Protein AF-A0A821MPW0-F1 (afdb_monomer_lite)

InterPro domains:
  IPR035892 C2 domain superfamily [G3DSA:2.60.40.150] (1-72)

Secondary structure (DSSP, 8-state):
-BSSTTT-TTTTS-EEPP-TT--SS----GGGEEES-SS---S--S-GGG-EEEEEEE-TT--EEEEEEEE-

Radius of gyration: 13.55 Å; chains: 1; bounding box: 28×19×35 Å

Foldseek 3Di:
DDFPPVQHPCPPQWDFAADPPDPPDDDDDQVGTPGHGPPDDPPDDPDQQRDKDKDWDAHNVRHGDDMDIDRD

Organism: NCBI:txid392030

pLDDT: mean 79.01, std 10.06, range [53.41, 94.25]

Sequence (72 aa):
MYGLYADASKRNEYRLRAKRWNGFQAAYDDTEVEVGEFSIRFSKVILPEMAALRFAVSEEDGTFIGQSFIPV

Structure (mmCIF, N/CA/C/O backbone):
data_AF-A0A821MPW0-F1
#
_entry.id   AF-A0A821MPW0-F1
#
loop_
_atom_site.group_PDB
_atom_site.id
_atom_site.type_symbol
_atom_site.label_atom_id
_atom_site.label_alt_id
_atom_site.label_comp_id
_atom_site.label_asym_id
_atom_site.label_entity_id
_atom_site.label_seq_id
_atom_site.pdbx_PDB_ins_code
_atom_site.Cartn_x
_atom_site.Cartn_y
_atom_site.Cartn_z
_atom_site.occupancy
_atom_site.B_iso_or_equiv
_atom_site.auth_seq_id
_atom_site.auth_comp_id
_atom_site.auth_asym_id
_atom_site.auth_atom_id
_atom_site.pdbx_PDB_model_num
ATOM 1 N N . MET A 1 1 ? -1.564 -1.686 7.686 1.00 70.75 1 MET A N 1
ATOM 2 C CA . MET A 1 1 ? -2.265 -0.824 8.659 1.00 70.75 1 MET A CA 1
ATOM 3 C C . MET A 1 1 ? -1.446 -0.788 9.937 1.00 70.75 1 MET A C 1
ATOM 5 O O . MET A 1 1 ? -0.847 -1.803 10.277 1.00 70.75 1 MET A O 1
ATOM 9 N N . TYR A 1 2 ? -1.355 0.374 10.577 1.00 74.06 2 TYR A N 1
ATOM 10 C CA . TYR A 1 2 ? -0.866 0.518 11.950 1.00 74.06 2 TYR A CA 1
ATOM 11 C C . TYR A 1 2 ? -2.062 0.799 12.852 1.00 74.06 2 TYR A C 1
ATOM 13 O O . TYR A 1 2 ? -3.043 1.367 12.386 1.00 74.06 2 TYR A O 1
ATOM 21 N N . GLY A 1 3 ? -1.979 0.390 14.110 1.00 72.50 3 GLY A N 1
ATOM 22 C CA . GLY A 1 3 ? -3.054 0.495 15.088 1.00 72.50 3 GLY A CA 1
ATOM 23 C C . GLY A 1 3 ? -2.696 -0.321 16.324 1.00 72.50 3 GLY A C 1
ATOM 24 O O . GLY A 1 3 ? -1.514 -0.523 16.616 1.00 72.50 3 GLY A O 1
ATOM 25 N N . LEU A 1 4 ? -3.700 -0.834 17.030 1.00 69.75 4 LEU A N 1
ATOM 26 C CA . LEU A 1 4 ? -3.484 -1.775 18.131 1.00 69.75 4 LEU A CA 1
ATOM 27 C C . LEU A 1 4 ? -2.808 -3.069 17.641 1.00 69.75 4 LEU A C 1
ATOM 29 O O . LEU A 1 4 ? -2.889 -3.418 16.465 1.00 69.75 4 LEU A O 1
ATOM 33 N N . TYR A 1 5 ? -2.179 -3.828 18.547 1.00 60.81 5 TYR A N 1
ATOM 34 C CA . TYR A 1 5 ? -1.499 -5.095 18.217 1.00 60.81 5 TYR A CA 1
ATOM 35 C C . TYR A 1 5 ? -2.391 -6.098 17.461 1.00 60.81 5 TYR A C 1
ATOM 37 O O . TYR A 1 5 ? -1.889 -6.858 16.637 1.00 60.81 5 TYR A O 1
ATOM 45 N N . ALA A 1 6 ? -3.707 -6.069 17.698 1.00 58.12 6 ALA A N 1
ATOM 46 C CA . ALA A 1 6 ? -4.682 -6.881 16.970 1.00 58.12 6 ALA A CA 1
ATOM 47 C C . ALA A 1 6 ? -4.884 -6.434 15.503 1.00 58.12 6 ALA A C 1
ATOM 49 O O . ALA A 1 6 ? -5.168 -7.273 14.652 1.00 58.12 6 ALA A O 1
ATOM 50 N N . ASP A 1 7 ? -4.682 -5.146 15.204 1.00 56.38 7 ASP A N 1
ATOM 51 C CA . ASP A 1 7 ? -4.850 -4.533 13.876 1.00 56.38 7 ASP A CA 1
ATOM 52 C C . ASP A 1 7 ? -3.514 -4.449 13.087 1.00 56.38 7 ASP A C 1
ATOM 54 O O . ASP A 1 7 ? -3.498 -4.210 11.878 1.00 56.38 7 ASP A O 1
ATOM 58 N N . ALA A 1 8 ? -2.368 -4.658 13.752 1.00 57.16 8 ALA A N 1
ATOM 59 C CA . ALA A 1 8 ? -1.021 -4.502 13.185 1.00 57.16 8 ALA A CA 1
ATOM 60 C C . ALA A 1 8 ? -0.502 -5.719 12.382 1.00 57.16 8 ALA A C 1
ATOM 62 O O . ALA A 1 8 ? 0.571 -5.654 11.776 1.00 57.16 8 ALA A O 1
ATOM 63 N N . SER A 1 9 ? -1.239 -6.833 12.362 1.00 53.41 9 SER A N 1
ATOM 64 C CA . SER A 1 9 ? -0.746 -8.159 11.947 1.00 53.41 9 SER A CA 1
ATOM 65 C C . SER A 1 9 ? -0.500 -8.352 10.443 1.00 53.41 9 SER A C 1
ATOM 67 O O . SER A 1 9 ? 0.088 -9.355 10.060 1.00 53.41 9 SER A O 1
ATOM 69 N N . LYS A 1 10 ? -0.847 -7.387 9.581 1.00 57.72 10 LYS A N 1
ATOM 70 C CA . LYS A 1 10 ? -0.872 -7.588 8.116 1.00 57.72 10 LYS A CA 1
ATOM 71 C C . LYS A 1 10 ? 0.109 -6.729 7.314 1.00 57.72 10 LYS A C 1
ATOM 73 O O . LYS A 1 10 ? -0.149 -6.378 6.165 1.00 57.72 10 LYS A O 1
ATOM 78 N N . ARG A 1 11 ? 1.229 -6.312 7.914 1.00 60.16 11 ARG A N 1
ATOM 79 C CA . ARG A 1 11 ? 2.138 -5.305 7.317 1.00 60.16 11 ARG A CA 1
ATOM 80 C C . ARG A 1 11 ? 2.785 -5.747 5.995 1.00 60.16 11 ARG A C 1
ATOM 82 O O . ARG A 1 11 ? 3.038 -4.888 5.158 1.00 60.16 11 ARG A O 1
ATOM 89 N N . ASN A 1 12 ? 3.003 -7.051 5.817 1.00 62.09 12 ASN A N 1
ATOM 90 C CA . ASN A 1 12 ? 3.611 -7.648 4.620 1.00 62.09 12 ASN A CA 1
ATOM 91 C C . ASN A 1 12 ? 2.632 -8.535 3.825 1.00 62.09 12 ASN A C 1
ATOM 93 O O . ASN A 1 12 ? 3.057 -9.229 2.909 1.00 62.09 12 ASN A O 1
ATOM 97 N N . GLU A 1 13 ? 1.345 -8.558 4.183 1.00 69.06 13 GLU A N 1
ATOM 98 C CA . GLU A 1 13 ? 0.367 -9.465 3.554 1.00 69.06 13 GLU A CA 1
ATOM 99 C C . GLU A 1 13 ? -0.156 -8.962 2.207 1.00 69.06 13 GLU A C 1
ATOM 101 O O . GLU A 1 13 ? -0.760 -9.733 1.470 1.00 69.06 13 GLU A O 1
ATOM 106 N N . TYR A 1 14 ? 0.062 -7.686 1.884 1.00 72.88 14 TYR A N 1
ATOM 107 C CA . TYR A 1 14 ? -0.478 -7.066 0.680 1.00 72.88 14 TYR A CA 1
ATOM 108 C C . TYR A 1 14 ? 0.638 -6.377 -0.093 1.00 72.88 14 TYR A C 1
ATOM 110 O O . TYR A 1 14 ? 1.214 -5.392 0.378 1.00 72.88 14 TYR A O 1
ATOM 118 N N . ARG A 1 15 ? 0.954 -6.911 -1.273 1.00 81.94 15 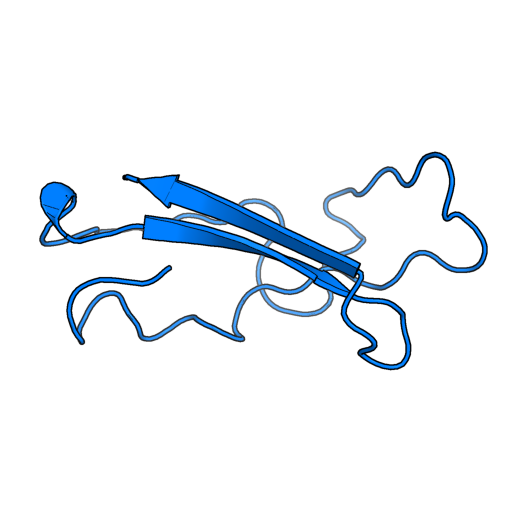ARG A N 1
ATOM 119 C CA . ARG A 1 15 ? 1.986 -6.385 -2.167 1.00 81.94 15 ARG A CA 1
ATOM 120 C C . ARG A 1 15 ? 1.573 -6.597 -3.618 1.00 81.94 15 ARG A C 1
ATOM 122 O O . ARG A 1 15 ? 1.153 -7.689 -3.993 1.00 81.94 15 ARG A O 1
ATOM 129 N N . LEU A 1 16 ? 1.710 -5.550 -4.424 1.00 84.19 16 LEU A N 1
ATOM 130 C CA . LEU A 1 16 ? 1.540 -5.613 -5.875 1.00 84.19 16 LEU A CA 1
ATOM 131 C C . LEU A 1 16 ? 2.889 -5.908 -6.539 1.00 84.19 16 LEU A C 1
ATOM 133 O O . LEU A 1 16 ? 3.937 -5.524 -6.018 1.00 84.19 16 LEU A O 1
ATOM 137 N N . ARG A 1 17 ? 2.853 -6.574 -7.692 1.00 82.75 17 ARG A N 1
ATOM 138 C CA . ARG A 1 17 ? 4.033 -6.872 -8.508 1.00 82.75 17 ARG A CA 1
ATOM 139 C C . ARG A 1 17 ? 4.628 -5.582 -9.054 1.00 82.75 17 ARG A C 1
ATOM 141 O O . ARG A 1 17 ? 3.900 -4.674 -9.439 1.00 82.75 17 ARG A O 1
ATOM 148 N N . ALA A 1 18 ? 5.951 -5.522 -9.156 1.00 82.62 18 ALA A N 1
ATOM 149 C CA . ALA A 1 18 ? 6.626 -4.374 -9.746 1.00 82.62 18 ALA A CA 1
ATOM 150 C C . ALA A 1 18 ? 6.311 -4.242 -11.249 1.00 82.62 18 ALA A C 1
ATOM 152 O O . ALA A 1 18 ? 6.418 -5.207 -12.012 1.00 82.62 18 ALA A O 1
ATOM 153 N N . LYS A 1 19 ? 5.977 -3.025 -11.696 1.00 82.88 19 LYS A N 1
ATOM 154 C CA . LYS A 1 19 ? 5.868 -2.702 -13.122 1.00 82.88 19 LYS A CA 1
ATOM 155 C C . LYS A 1 19 ? 7.237 -2.412 -13.706 1.00 82.88 19 LYS A C 1
ATOM 157 O O . LYS A 1 19 ? 7.874 -1.401 -13.418 1.00 82.88 19 LYS A O 1
ATOM 162 N N . ARG A 1 20 ? 7.656 -3.298 -14.596 1.00 80.31 20 ARG A N 1
ATOM 163 C CA . ARG A 1 20 ? 8.911 -3.189 -15.327 1.00 80.31 20 ARG A CA 1
ATOM 164 C C . ARG A 1 20 ? 8.875 -2.015 -16.310 1.00 80.31 20 ARG A C 1
ATOM 166 O O . ARG A 1 20 ? 7.973 -1.927 -17.134 1.00 80.31 20 ARG A O 1
ATOM 173 N N . TRP A 1 21 ? 9.891 -1.150 -16.226 1.00 79.38 21 TRP A N 1
ATOM 174 C CA . TRP A 1 21 ? 10.199 -0.093 -17.204 1.00 79.38 21 TRP A CA 1
ATOM 175 C C . TRP A 1 21 ? 9.085 0.955 -17.401 1.00 79.38 21 TRP A C 1
ATOM 177 O O . TRP A 1 21 ? 9.057 1.646 -18.416 1.00 79.38 21 TRP A O 1
ATOM 187 N N . ASN A 1 22 ? 8.183 1.112 -16.424 1.00 81.94 22 ASN A N 1
ATOM 188 C CA . ASN A 1 22 ? 7.115 2.113 -16.454 1.00 81.94 22 ASN A CA 1
ATOM 189 C C . ASN A 1 22 ? 7.043 2.897 -15.132 1.00 81.94 22 ASN A C 1
ATOM 191 O O . ASN A 1 22 ? 6.229 2.596 -14.263 1.00 81.94 22 ASN A O 1
ATOM 195 N N . GLY A 1 23 ? 7.911 3.904 -14.992 1.00 79.19 23 GLY A N 1
ATOM 196 C CA . GLY A 1 23 ? 7.953 4.798 -13.825 1.00 79.19 23 GLY A CA 1
ATOM 197 C C . GLY A 1 23 ? 7.148 6.095 -13.971 1.00 79.19 23 GLY A C 1
ATOM 198 O O . GLY A 1 23 ? 7.005 6.827 -12.999 1.00 79.19 23 GLY A O 1
ATOM 199 N N . PHE A 1 24 ? 6.630 6.402 -15.167 1.00 84.44 24 PHE A N 1
ATOM 200 C CA . PHE A 1 24 ? 5.907 7.654 -15.427 1.00 84.44 24 PHE A CA 1
ATOM 201 C C . PHE A 1 24 ? 4.408 7.527 -15.137 1.00 84.44 24 PHE A C 1
ATOM 203 O O . PHE A 1 24 ? 3.823 8.400 -14.500 1.00 84.44 24 PHE A O 1
ATOM 210 N N . GLN A 1 25 ? 3.786 6.427 -15.577 1.00 84.38 25 GLN A N 1
ATOM 211 C CA . GLN A 1 25 ? 2.365 6.164 -15.352 1.00 84.38 25 GLN A CA 1
ATOM 212 C C . GLN A 1 25 ? 2.100 4.655 -15.284 1.00 84.38 25 GLN A C 1
ATOM 214 O O . GLN A 1 25 ? 1.667 4.020 -16.249 1.00 84.38 25 GLN A O 1
ATOM 219 N N . ALA A 1 26 ? 2.368 4.071 -14.119 1.00 84.00 26 ALA A N 1
ATOM 220 C CA . ALA A 1 26 ? 2.035 2.682 -13.829 1.00 84.00 26 ALA A CA 1
ATOM 221 C C . ALA A 1 26 ? 0.546 2.548 -13.464 1.00 84.00 26 ALA A C 1
ATOM 223 O O . ALA A 1 26 ? 0.068 3.211 -12.544 1.00 84.00 26 ALA A O 1
ATOM 224 N N . ALA A 1 27 ? -0.174 1.671 -14.166 1.00 84.00 27 ALA A N 1
ATOM 225 C CA . ALA A 1 27 ? -1.537 1.265 -13.825 1.00 84.00 27 ALA A CA 1
ATOM 226 C C . ALA A 1 27 ? -1.522 -0.191 -13.347 1.00 84.00 27 ALA A C 1
ATOM 228 O O . ALA A 1 27 ? -0.928 -1.029 -14.025 1.00 84.00 27 ALA A O 1
ATOM 229 N N . TYR A 1 28 ? -2.154 -0.460 -12.205 1.00 85.25 28 TYR A N 1
ATOM 230 C CA . TYR A 1 28 ? -2.204 -1.779 -11.572 1.00 85.25 28 TYR A CA 1
ATOM 231 C C . TYR A 1 28 ? -3.628 -2.339 -11.594 1.00 85.25 28 TYR A C 1
ATOM 233 O O . TYR A 1 28 ? -4.577 -1.572 -11.416 1.00 85.25 28 TYR A O 1
ATOM 241 N N . ASP A 1 29 ? -3.767 -3.654 -11.774 1.00 83.81 29 ASP A N 1
ATOM 242 C CA . ASP A 1 29 ? -5.052 -4.366 -11.738 1.00 83.81 29 ASP A CA 1
ATOM 243 C C . ASP A 1 29 ? -5.011 -5.660 -10.897 1.00 83.81 29 ASP A C 1
ATOM 245 O O . ASP A 1 29 ? -3.976 -6.030 -10.330 1.00 83.81 29 ASP A O 1
ATOM 249 N N . ASP A 1 30 ? -6.156 -6.349 -10.819 1.00 74.94 30 ASP A N 1
ATOM 250 C CA . ASP A 1 30 ? -6.351 -7.575 -10.034 1.00 74.94 30 ASP A CA 1
ATOM 251 C C . ASP A 1 30 ? -5.375 -8.712 -10.393 1.00 74.94 30 ASP A C 1
ATOM 253 O O . ASP A 1 30 ? -5.091 -9.573 -9.558 1.00 74.94 30 ASP A O 1
ATOM 257 N N . THR A 1 31 ? -4.837 -8.739 -11.616 1.00 77.94 31 THR A N 1
ATOM 258 C CA . THR A 1 31 ? -3.894 -9.777 -12.070 1.00 77.94 31 THR A CA 1
ATOM 259 C C . THR A 1 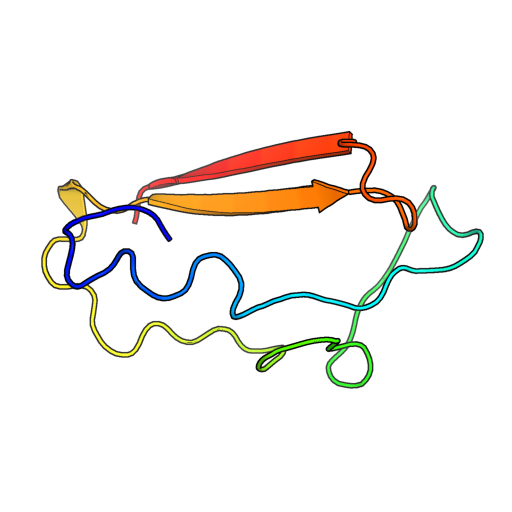31 ? -2.466 -9.549 -11.572 1.00 77.94 31 THR A C 1
ATOM 261 O O . THR A 1 31 ? -1.608 -10.431 -11.684 1.00 77.94 31 THR A O 1
ATOM 264 N N . GLU A 1 32 ? -2.201 -8.384 -10.978 1.00 75.50 32 GLU A N 1
ATOM 265 C CA . GLU A 1 32 ? -0.857 -7.909 -10.646 1.00 75.50 32 GLU A CA 1
ATOM 266 C C . GLU A 1 32 ? -0.556 -7.940 -9.153 1.00 75.50 32 GLU A C 1
ATOM 268 O O . GLU A 1 32 ? 0.357 -7.274 -8.669 1.00 75.50 32 GLU A O 1
ATOM 273 N N . VAL A 1 33 ? -1.294 -8.756 -8.412 1.00 74.56 33 VAL A N 1
ATOM 274 C CA . VAL A 1 33 ? -1.047 -8.997 -6.996 1.00 74.56 33 VAL A CA 1
ATOM 275 C C . VAL A 1 33 ? 0.106 -9.993 -6.838 1.00 74.56 33 VAL A C 1
ATOM 277 O O . VAL A 1 33 ? 0.137 -11.062 -7.454 1.00 74.56 33 VAL A O 1
ATOM 280 N N . GLU A 1 34 ? 1.106 -9.622 -6.043 1.00 67.94 34 GLU A N 1
ATOM 281 C CA . GLU A 1 34 ? 2.228 -10.493 -5.673 1.00 67.94 34 GLU A CA 1
ATOM 282 C C . GLU A 1 34 ? 1.882 -11.297 -4.415 1.00 67.94 34 GLU A C 1
ATOM 284 O O . GLU A 1 34 ? 2.118 -12.501 -4.358 1.00 67.94 34 GLU A O 1
ATOM 289 N N . VAL A 1 35 ? 1.281 -10.631 -3.425 1.00 66.38 35 VAL A N 1
ATOM 290 C CA . VAL A 1 35 ? 0.856 -11.215 -2.149 1.00 66.38 35 VAL A CA 1
ATOM 291 C C . VAL A 1 35 ? -0.473 -10.576 -1.740 1.00 66.38 35 VAL A C 1
ATOM 293 O O . VAL A 1 35 ? -0.595 -9.350 -1.769 1.00 66.38 35 VAL A O 1
ATOM 296 N N . GLY A 1 36 ? -1.454 -11.396 -1.353 1.00 69.44 36 GLY A N 1
ATOM 297 C CA . GLY A 1 36 ? -2.764 -10.947 -0.868 1.00 69.44 36 GLY A CA 1
ATOM 298 C C . GLY A 1 36 ? -3.843 -10.868 -1.953 1.00 69.44 36 GLY A C 1
ATOM 299 O O . GLY A 1 36 ? -3.859 -11.671 -2.882 1.00 69.44 36 GLY A O 1
ATOM 300 N N . GLU A 1 37 ? -4.753 -9.901 -1.815 1.00 67.69 37 GLU A N 1
ATOM 301 C CA . GLU A 1 37 ? -5.827 -9.581 -2.768 1.00 67.69 37 GLU A CA 1
ATOM 302 C C . GLU A 1 37 ? -5.700 -8.113 -3.206 1.00 67.69 37 GLU A C 1
ATOM 304 O O . GLU A 1 37 ? -5.235 -7.276 -2.428 1.00 67.69 37 GLU A O 1
ATOM 309 N N . PHE A 1 38 ? -6.125 -7.782 -4.430 1.00 69.50 38 PHE A N 1
ATOM 310 C CA . PHE A 1 38 ? -6.101 -6.401 -4.937 1.00 69.50 38 PHE A CA 1
ATOM 311 C C . PHE A 1 38 ? -7.093 -5.509 -4.181 1.00 69.50 38 PHE A C 1
ATOM 313 O O . PHE A 1 38 ? -6.784 -4.383 -3.792 1.00 69.50 38 PHE A O 1
ATOM 320 N N . SER A 1 39 ? -8.276 -6.056 -3.887 1.00 74.44 39 SER A N 1
ATOM 321 C CA . SER A 1 39 ? -9.223 -5.473 -2.942 1.00 74.44 39 SER A CA 1
ATOM 322 C C . SER A 1 39 ? -8.768 -5.761 -1.511 1.00 74.44 39 SER A C 1
ATOM 324 O O . SER A 1 39 ? -9.038 -6.819 -0.947 1.00 74.44 39 SER A O 1
ATOM 326 N N . ILE A 1 40 ? -8.064 -4.814 -0.895 1.00 75.00 40 ILE A N 1
ATOM 327 C CA . ILE A 1 40 ? -7.624 -4.964 0.494 1.00 75.00 40 ILE A CA 1
ATOM 328 C C . ILE A 1 40 ? -8.792 -4.632 1.427 1.00 75.00 40 ILE A C 1
ATOM 330 O O . ILE A 1 40 ? -9.140 -3.464 1.616 1.00 75.00 40 ILE A O 1
ATOM 334 N N . ARG A 1 41 ? -9.385 -5.658 2.051 1.00 74.94 41 ARG A N 1
ATOM 335 C CA . ARG A 1 41 ? -10.461 -5.488 3.036 1.00 74.94 41 ARG A CA 1
ATOM 336 C C . ARG A 1 41 ? -9.973 -5.729 4.463 1.00 74.94 41 ARG A C 1
ATOM 338 O O . ARG A 1 41 ? -9.612 -6.843 4.836 1.00 74.94 41 ARG A O 1
ATOM 345 N N . PHE A 1 42 ? -10.058 -4.697 5.299 1.00 77.44 42 PHE A N 1
ATOM 346 C CA . PHE A 1 42 ? -9.899 -4.823 6.749 1.00 77.44 42 PHE A CA 1
ATOM 347 C C . PHE A 1 42 ? -11.262 -5.183 7.355 1.00 77.44 42 PHE A C 1
ATOM 349 O O . PHE A 1 42 ? -12.131 -4.326 7.490 1.00 77.44 42 PHE A O 1
ATOM 356 N N . SER A 1 43 ? -11.486 -6.469 7.650 1.00 74.00 43 SER A N 1
ATOM 357 C CA . SER A 1 43 ? -12.797 -6.990 8.084 1.00 74.00 43 SER A CA 1
ATOM 358 C C . SER A 1 43 ? -13.280 -6.410 9.416 1.00 74.00 43 SER A C 1
ATOM 360 O O . SER A 1 43 ? -14.484 -6.292 9.635 1.00 74.00 43 SER A O 1
ATOM 362 N N . LYS A 1 44 ? -12.348 -6.042 10.297 1.00 79.75 44 LYS A N 1
ATOM 363 C CA . LYS A 1 44 ? -12.615 -5.390 11.575 1.00 79.75 44 LYS A CA 1
ATOM 364 C C . LYS A 1 44 ? -11.432 -4.497 11.934 1.00 79.75 44 LYS A C 1
ATOM 366 O O . LYS A 1 44 ? -10.301 -4.966 11.919 1.00 79.75 44 LYS A O 1
ATOM 371 N N . VAL A 1 45 ? -11.717 -3.244 12.274 1.00 80.69 45 VAL A N 1
ATOM 372 C CA . VAL A 1 45 ? -10.764 -2.307 12.882 1.00 80.69 45 VAL A CA 1
ATOM 373 C C . VAL A 1 45 ? -11.306 -2.006 14.269 1.00 80.69 45 VAL A C 1
ATOM 375 O O . VAL A 1 45 ? -12.419 -1.496 14.391 1.00 80.69 45 VAL A O 1
ATOM 378 N N . ILE A 1 46 ? -10.585 -2.418 15.314 1.00 83.19 46 ILE A N 1
ATOM 379 C CA . ILE A 1 46 ? -11.115 -2.369 16.686 1.00 83.19 46 ILE A CA 1
ATOM 380 C C . ILE A 1 46 ? -11.132 -0.935 17.213 1.00 83.19 46 ILE A C 1
ATOM 382 O O . ILE A 1 46 ? -12.093 -0.545 17.873 1.00 83.19 46 ILE A O 1
ATOM 386 N N . LEU A 1 47 ? -10.089 -0.158 16.911 1.00 83.50 47 LEU A N 1
ATOM 387 C CA . LEU A 1 47 ? -9.973 1.232 17.345 1.00 83.50 47 LEU A CA 1
ATOM 388 C C . LEU A 1 47 ? -9.524 2.134 16.182 1.00 83.50 47 LEU A C 1
ATOM 390 O O . LEU A 1 47 ? -8.324 2.360 16.014 1.00 83.50 47 LEU A O 1
ATOM 394 N N . PRO A 1 48 ? -10.477 2.645 15.379 1.00 83.62 48 PRO A N 1
ATOM 395 C CA . PRO A 1 48 ? -10.191 3.465 14.199 1.00 83.62 48 PRO A CA 1
ATOM 396 C C . PRO A 1 48 ? -9.390 4.731 14.514 1.00 83.62 48 PRO A C 1
ATOM 398 O O . PRO A 1 48 ? -8.439 5.037 13.810 1.00 83.62 48 PRO A O 1
ATOM 401 N N . GLU A 1 49 ? -9.681 5.390 15.641 1.00 85.50 49 GLU A N 1
ATOM 402 C CA . GLU A 1 49 ? -9.023 6.641 16.057 1.00 85.50 49 GLU A CA 1
ATOM 403 C C . GLU A 1 49 ? -7.508 6.500 16.274 1.00 85.50 49 GLU A C 1
ATOM 405 O O . GLU A 1 49 ? -6.763 7.474 16.181 1.00 85.50 49 GLU A O 1
ATOM 410 N N . MET A 1 50 ? -7.040 5.284 16.567 1.00 84.25 50 MET A N 1
ATOM 411 C CA . MET A 1 50 ? -5.617 4.969 16.709 1.00 84.25 5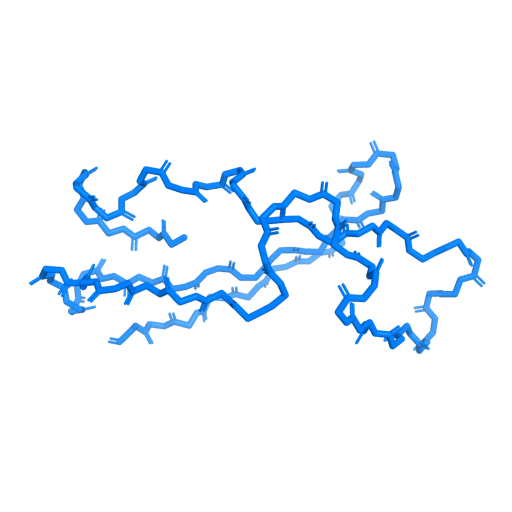0 MET A CA 1
ATOM 412 C C . MET A 1 50 ? -5.034 4.287 15.467 1.00 84.25 50 MET A C 1
ATOM 414 O O . MET A 1 50 ? -3.842 3.969 15.447 1.00 84.25 50 MET A O 1
ATOM 418 N N . ALA A 1 51 ? -5.855 4.021 14.452 1.00 84.00 51 ALA A N 1
ATOM 419 C CA . ALA A 1 51 ? -5.462 3.284 13.270 1.00 84.00 51 ALA A CA 1
ATOM 420 C C . ALA A 1 51 ? -5.092 4.219 12.109 1.00 84.00 51 ALA A C 1
ATOM 422 O O . ALA A 1 51 ? -5.681 5.273 11.885 1.00 84.00 51 ALA A O 1
ATOM 423 N N . ALA A 1 52 ? -4.097 3.797 11.333 1.00 85.62 52 ALA A N 1
ATOM 424 C CA . ALA A 1 52 ? -3.673 4.477 10.120 1.00 85.62 52 ALA A CA 1
ATOM 425 C C . ALA A 1 52 ? -3.364 3.468 9.011 1.00 85.62 52 ALA A C 1
ATOM 427 O O . ALA A 1 52 ? -2.633 2.481 9.188 1.00 85.62 52 ALA A O 1
ATOM 428 N N . LEU A 1 53 ? -3.885 3.738 7.821 1.00 86.88 53 LEU A N 1
ATOM 429 C CA . LEU A 1 53 ? -3.470 3.084 6.592 1.00 86.88 53 LEU A CA 1
ATOM 430 C C . LEU A 1 53 ? -2.139 3.675 6.135 1.00 86.88 53 LEU A C 1
ATOM 432 O O . LEU A 1 53 ? -1.901 4.873 6.251 1.00 86.88 53 LEU A O 1
ATOM 436 N N . ARG A 1 54 ? -1.263 2.821 5.604 1.00 87.25 54 ARG A N 1
ATOM 437 C CA . ARG A 1 54 ? -0.007 3.237 4.977 1.00 87.25 54 ARG A CA 1
ATOM 438 C C . ARG A 1 54 ? 0.064 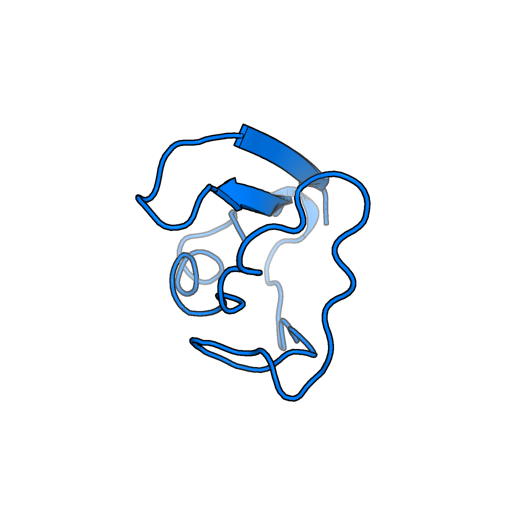2.631 3.595 1.00 87.25 54 ARG A C 1
ATOM 440 O O . ARG A 1 54 ? 0.052 1.408 3.473 1.00 87.25 54 ARG A O 1
ATOM 447 N N . PHE A 1 55 ? 0.232 3.493 2.608 1.00 88.31 55 PHE A N 1
ATOM 448 C CA . PHE A 1 55 ? 0.642 3.125 1.264 1.00 88.31 55 PHE A CA 1
ATOM 449 C C . PHE A 1 55 ? 2.135 3.406 1.150 1.00 88.31 55 PHE A C 1
ATOM 451 O O . PHE A 1 55 ? 2.585 4.491 1.513 1.00 88.31 55 PHE A O 1
ATOM 458 N N . ALA A 1 56 ? 2.912 2.428 0.702 1.00 90.19 56 ALA A N 1
ATOM 459 C CA . ALA A 1 56 ? 4.339 2.586 0.458 1.00 90.19 56 ALA A CA 1
ATOM 460 C C . ALA A 1 56 ? 4.650 2.068 -0.944 1.00 90.19 56 ALA A C 1
ATOM 462 O O . ALA A 1 56 ? 4.130 1.027 -1.340 1.00 90.19 56 ALA A O 1
ATOM 463 N N . VAL A 1 57 ? 5.478 2.810 -1.672 1.00 90.50 57 VAL A N 1
ATOM 464 C CA . VAL A 1 57 ? 5.907 2.478 -3.028 1.00 90.50 57 VAL A CA 1
ATOM 465 C C . VAL A 1 57 ? 7.416 2.279 -3.010 1.00 90.50 57 VAL A C 1
ATOM 467 O O . VAL A 1 57 ? 8.161 3.102 -2.466 1.00 90.50 57 VAL A O 1
ATOM 470 N N . SER A 1 58 ? 7.843 1.175 -3.607 1.00 90.75 58 SER A N 1
ATOM 471 C CA . SER A 1 58 ? 9.238 0.777 -3.735 1.00 90.75 58 SER A CA 1
ATOM 472 C C . SER A 1 58 ? 9.526 0.359 -5.173 1.00 90.75 58 SER A C 1
ATOM 474 O O . SER A 1 58 ? 8.619 -0.076 -5.884 1.00 90.75 58 SER A O 1
ATOM 476 N N . GLU A 1 59 ? 10.783 0.476 -5.581 1.00 89.31 59 GLU A N 1
ATOM 477 C CA . GLU A 1 59 ? 11.299 -0.105 -6.820 1.00 89.31 59 GLU A CA 1
ATOM 478 C C . GLU A 1 59 ? 11.407 -1.642 -6.723 1.00 89.31 59 GLU A C 1
ATOM 480 O O . GLU A 1 59 ? 11.209 -2.237 -5.657 1.00 89.31 59 GLU A O 1
ATOM 485 N N . GLU A 1 60 ? 11.698 -2.306 -7.850 1.00 86.06 60 GLU A N 1
ATOM 486 C CA . GLU A 1 60 ? 11.797 -3.777 -7.949 1.00 86.06 60 GLU A CA 1
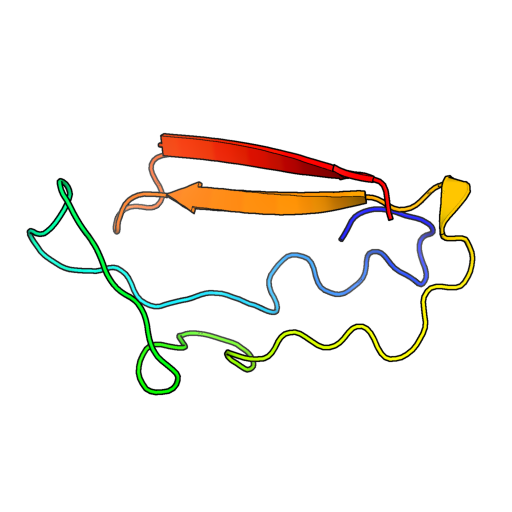ATOM 487 C C . GLU A 1 60 ? 12.892 -4.353 -7.029 1.00 86.06 60 GLU A C 1
ATOM 489 O O . GLU A 1 60 ? 12.735 -5.447 -6.492 1.00 86.06 60 GLU A O 1
ATOM 494 N N . ASP A 1 61 ? 13.959 -3.591 -6.781 1.00 88.69 61 ASP A N 1
ATOM 495 C CA . ASP A 1 61 ? 15.064 -3.927 -5.873 1.00 88.69 61 ASP A CA 1
ATOM 496 C C . ASP A 1 61 ? 14.748 -3.665 -4.384 1.00 88.69 61 ASP A C 1
ATOM 498 O O . ASP A 1 61 ? 15.544 -3.993 -3.503 1.00 88.69 61 ASP A O 1
ATOM 502 N N . GLY A 1 62 ? 13.574 -3.097 -4.085 1.00 85.50 62 GLY A N 1
ATOM 503 C CA . GLY A 1 62 ? 13.163 -2.698 -2.742 1.00 85.50 62 GLY A CA 1
ATOM 504 C C . GLY A 1 62 ? 13.564 -1.273 -2.350 1.00 85.50 62 GLY A C 1
ATOM 505 O O . GLY A 1 62 ? 13.227 -0.854 -1.237 1.00 85.50 62 GLY A O 1
ATOM 506 N N . THR A 1 63 ? 14.215 -0.510 -3.235 1.00 91.88 63 THR A N 1
ATOM 507 C CA . THR A 1 63 ? 14.547 0.900 -3.002 1.00 91.88 63 THR A CA 1
ATOM 508 C C . THR A 1 63 ? 13.275 1.706 -2.752 1.00 91.88 63 THR A C 1
ATOM 510 O O . THR A 1 63 ? 12.265 1.568 -3.439 1.00 91.88 63 THR A O 1
ATOM 513 N N . PHE A 1 64 ? 13.283 2.524 -1.703 1.00 91.31 64 PHE A N 1
ATOM 514 C CA . PHE A 1 64 ? 12.114 3.288 -1.284 1.00 91.31 64 PHE A CA 1
ATOM 515 C C . PHE A 1 64 ? 11.895 4.513 -2.179 1.00 91.31 64 PHE A C 1
ATOM 517 O O . PHE A 1 64 ? 12.786 5.350 -2.292 1.00 91.31 64 PHE A O 1
ATOM 524 N N . ILE A 1 65 ? 10.690 4.651 -2.744 1.00 91.81 65 ILE A N 1
ATOM 525 C CA . ILE A 1 65 ? 10.296 5.822 -3.544 1.00 91.81 65 ILE A CA 1
ATOM 526 C C . ILE A 1 65 ? 9.535 6.822 -2.671 1.00 91.81 65 ILE A C 1
ATOM 528 O O . ILE A 1 65 ? 9.839 8.013 -2.647 1.00 91.81 65 ILE A O 1
ATOM 532 N N . GLY A 1 66 ? 8.524 6.344 -1.943 1.00 92.69 66 GLY A N 1
ATOM 533 C CA . GLY A 1 66 ? 7.644 7.219 -1.179 1.00 92.69 66 GLY A CA 1
ATOM 534 C C . GLY A 1 66 ? 6.588 6.474 -0.375 1.00 92.69 66 GLY A C 1
ATOM 535 O O . GLY A 1 66 ? 6.358 5.276 -0.544 1.00 92.69 66 GLY A O 1
ATOM 536 N N . GLN A 1 67 ? 5.936 7.196 0.533 1.00 94.25 67 GLN A N 1
ATOM 537 C CA . GLN A 1 67 ? 4.829 6.668 1.321 1.00 94.25 67 GLN A CA 1
ATOM 538 C C . GLN A 1 67 ? 3.810 7.752 1.649 1.00 94.25 67 GLN A C 1
ATOM 540 O O . GLN A 1 67 ? 4.156 8.926 1.752 1.00 94.25 67 GLN A O 1
ATOM 5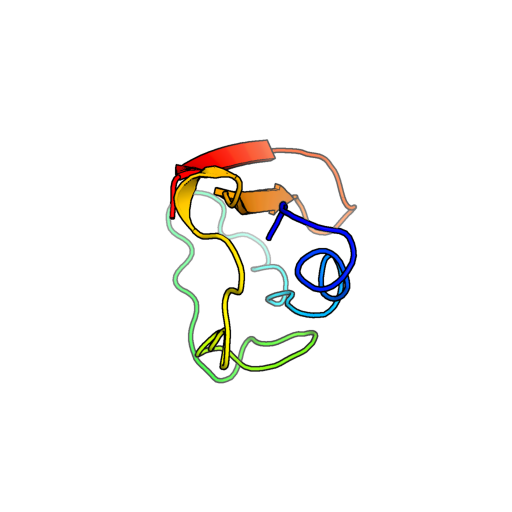45 N N . SER A 1 68 ? 2.576 7.325 1.886 1.00 92.88 68 SER A N 1
ATOM 546 C CA . SER A 1 68 ? 1.499 8.164 2.394 1.00 92.88 68 SER A CA 1
ATOM 547 C C . SER A 1 68 ? 0.766 7.446 3.520 1.00 92.88 68 SER A C 1
ATOM 549 O O . SER A 1 68 ? 0.636 6.217 3.508 1.00 92.88 68 SER A O 1
ATOM 551 N N . PHE A 1 69 ? 0.301 8.224 4.493 1.00 89.12 69 PHE A N 1
ATOM 552 C CA . PHE A 1 69 ? -0.496 7.745 5.612 1.00 89.12 69 PHE A CA 1
ATOM 553 C C . PHE A 1 69 ? -1.889 8.360 5.545 1.00 89.12 69 PHE A C 1
ATOM 555 O O . PHE A 1 69 ? -2.023 9.562 5.325 1.00 89.12 69 PHE A O 1
ATOM 562 N N . ILE A 1 70 ? -2.912 7.534 5.757 1.00 88.25 70 ILE A N 1
ATOM 563 C CA . ILE A 1 70 ? -4.309 7.964 5.826 1.00 88.25 70 ILE A CA 1
ATOM 564 C C . ILE A 1 70 ? -4.863 7.503 7.180 1.00 88.25 70 ILE A C 1
ATOM 566 O O . ILE A 1 70 ? -4.890 6.291 7.415 1.00 88.25 70 ILE A O 1
ATOM 570 N N . PRO A 1 71 ? -5.246 8.417 8.088 1.00 86.56 71 PRO A N 1
ATOM 571 C CA . PRO A 1 71 ? -5.934 8.039 9.321 1.00 86.56 71 PRO A CA 1
ATOM 572 C C . PRO A 1 71 ? -7.285 7.387 8.990 1.00 86.56 71 PRO A C 1
ATOM 574 O O . PRO A 1 71 ? -7.909 7.752 7.992 1.00 86.56 71 PRO A O 1
ATOM 577 N N . VAL A 1 72 ? -7.678 6.382 9.776 1.00 80.81 72 VAL A N 1
ATOM 578 C CA . VAL A 1 72 ? -8.851 5.520 9.520 1.00 80.81 72 VAL A CA 1
ATOM 579 C C . VAL A 1 72 ? -10.129 6.123 10.082 1.00 80.81 72 VAL A C 1
ATOM 581 O O . VAL A 1 72 ? -10.077 6.683 11.197 1.00 80.81 72 VAL A O 1
#